Protein AF-A0A0C2JIX3-F1 (afdb_monomer)

Solvent-accessible surface area (backbone atoms only — not comparable to full-atom values): 7064 Å² total; per-residue (Å²): 132,85,84,69,83,83,76,70,80,93,69,85,85,52,69,30,58,63,73,51,59,74,77,40,91,42,86,65,44,80,33,69,37,79,50,76,87,45,88,91,40,59,75,38,78,45,74,37,34,30,42,56,49,47,54,52,18,54,56,48,32,60,60,45,76,79,52,87,78,79,46,75,51,62,96,46,63,66,44,54,37,50,46,38,15,34,34,61,72,73,45,78,74,59,77,46,59,69,85,65,71,80,86,76,79,79,78,73,80,76,128

pLDDT: mean 80.23, std 16.1, range [41.25, 95.94]

Radius of gyration: 18.58 Å; Cα contacts (8 Å, |Δi|>4): 119; chains: 1; bounding box: 34×58×48 Å

Mean predicted aligned error: 9.43 Å

Nearest PDB structures (foldseek):
  8pyy-assembly1_A  TM=6.764E-01  e=7.884E-01  Streptoalloteichus hindustanus
  4gs5-assembly1_A  TM=5.222E-01  e=8.751E+00  Dyadobacter fermentans DSM 18053
  9g8m-assembly1_SF  TM=2.792E-01  e=5.272E+00  Homo sapiens

Structure (mmCIF, N/CA/C/O backbone):
data_AF-A0A0C2JIX3-F1
#
_entry.id   AF-A0A0C2JIX3-F1
#
loop_
_atom_site.group_PDB
_atom_site.id
_atom_site.type_symbol
_atom_site.label_atom_id
_atom_site.label_alt_id
_atom_site.label_comp_id
_atom_site.label_asym_id
_atom_site.label_entity_id
_atom_site.label_seq_id
_atom_site.pdbx_PDB_ins_code
_atom_site.Cartn_x
_atom_site.Cartn_y
_atom_site.Cartn_z
_atom_site.occupancy
_atom_site.B_iso_or_equiv
_atom_site.auth_seq_id
_atom_site.auth_comp_id
_atom_site.auth_asym_id
_atom_site.auth_atom_id
_atom_site.pdbx_PDB_model_num
ATOM 1 N N . MET A 1 1 ? -5.847 -22.473 21.631 1.00 57.53 1 MET A N 1
ATOM 2 C CA . MET A 1 1 ? -5.565 -21.339 20.715 1.00 57.53 1 MET A CA 1
ATOM 3 C C . MET A 1 1 ? -5.427 -20.029 21.505 1.00 57.53 1 MET A C 1
ATOM 5 O O . MET A 1 1 ? -5.335 -18.969 20.904 1.00 57.53 1 MET A O 1
ATOM 9 N N . ASP A 1 2 ? -5.346 -20.117 22.841 1.00 63.00 2 ASP A N 1
ATOM 10 C CA . ASP A 1 2 ? -5.380 -19.006 23.804 1.00 63.00 2 ASP A CA 1
ATOM 11 C C . ASP A 1 2 ? -4.007 -18.384 24.111 1.00 63.00 2 ASP A C 1
ATOM 13 O O . ASP A 1 2 ? -3.900 -17.521 24.975 1.00 63.00 2 ASP A O 1
ATOM 17 N N . GLU A 1 3 ? -2.949 -18.803 23.409 1.00 83.44 3 GLU A N 1
ATOM 18 C CA . GLU A 1 3 ? -1.587 -18.282 23.610 1.00 83.44 3 GLU A CA 1
ATOM 19 C C . GLU A 1 3 ? -1.241 -17.081 22.715 1.00 83.44 3 GLU A C 1
ATOM 21 O O . GLU A 1 3 ? -0.166 -16.503 22.866 1.00 83.44 3 GLU A O 1
ATOM 26 N N . ILE A 1 4 ? -2.117 -16.678 21.785 1.00 85.69 4 ILE A N 1
ATOM 27 C CA . ILE A 1 4 ? -1.840 -15.531 20.909 1.00 85.69 4 ILE A CA 1
ATOM 28 C C . ILE A 1 4 ? -2.342 -14.249 21.590 1.00 85.69 4 ILE A C 1
ATOM 30 O O . ILE A 1 4 ? -3.557 -14.072 21.727 1.00 85.69 4 ILE A O 1
ATOM 34 N N . PRO A 1 5 ? -1.446 -13.332 22.002 1.00 91.44 5 PRO A N 1
ATOM 35 C CA . PRO A 1 5 ? -1.851 -12.081 22.625 1.00 91.44 5 PRO A CA 1
ATOM 36 C C . PRO A 1 5 ? -2.654 -11.210 21.653 1.00 91.44 5 PRO A C 1
ATOM 38 O O . PRO A 1 5 ? -2.276 -11.026 20.493 1.00 91.44 5 PRO A O 1
ATOM 41 N N . LYS A 1 6 ? -3.750 -10.631 22.152 1.00 91.56 6 LYS A N 1
ATOM 42 C CA . LYS A 1 6 ? -4.516 -9.604 21.443 1.00 91.56 6 LYS A CA 1
ATOM 43 C C . LYS A 1 6 ? -3.897 -8.238 21.702 1.00 91.56 6 LYS A C 1
ATOM 45 O O . LYS A 1 6 ? -3.894 -7.752 22.831 1.00 91.56 6 LYS A O 1
ATOM 50 N N . TRP A 1 7 ? -3.397 -7.612 20.649 1.00 93.38 7 TRP A N 1
ATOM 51 C CA . TRP A 1 7 ? -2.797 -6.286 20.727 1.00 93.38 7 TRP A CA 1
ATOM 52 C C . TRP A 1 7 ? -3.815 -5.210 20.352 1.00 93.38 7 TRP A C 1
ATOM 54 O O . TRP A 1 7 ? -4.542 -5.373 19.376 1.00 93.38 7 TRP A O 1
ATOM 64 N N . PHE A 1 8 ? -3.823 -4.103 21.104 1.00 93.81 8 PHE A N 1
ATOM 65 C CA . PHE A 1 8 ? -4.572 -2.881 20.773 1.00 93.81 8 PHE A CA 1
ATOM 66 C C . PHE A 1 8 ? -6.083 -3.102 20.554 1.00 93.81 8 PHE A C 1
ATOM 68 O O . PHE A 1 8 ? -6.680 -2.552 19.628 1.00 93.81 8 PHE A O 1
ATOM 75 N N . GLU A 1 9 ? -6.705 -3.921 21.410 1.00 94.56 9 GLU A N 1
ATOM 76 C CA . GLU A 1 9 ? -8.131 -4.255 21.315 1.00 94.56 9 GLU A CA 1
ATOM 77 C C . GLU A 1 9 ? -9.007 -2.989 21.383 1.00 94.56 9 GLU A C 1
ATOM 79 O O . GLU A 1 9 ? -8.821 -2.125 22.239 1.00 94.56 9 GLU A O 1
ATOM 84 N N . GLY A 1 10 ? -9.951 -2.864 20.444 1.00 93.94 10 GLY A N 1
ATOM 85 C CA . GLY A 1 10 ? -10.853 -1.712 20.329 1.00 93.94 10 GLY A CA 1
ATOM 86 C C . GLY A 1 10 ? -10.318 -0.528 19.513 1.00 93.94 10 GLY A C 1
ATOM 87 O O . GLY A 1 10 ? -11.073 0.411 19.264 1.00 93.94 10 GLY A O 1
ATOM 88 N N . ILE A 1 11 ? -9.061 -0.559 19.056 1.00 95.94 11 ILE A N 1
ATOM 89 C CA . ILE A 1 11 ? -8.491 0.502 18.213 1.00 95.94 11 ILE A CA 1
ATOM 90 C C . ILE A 1 11 ? -8.764 0.214 16.731 1.00 95.94 11 ILE A C 1
ATOM 92 O O . ILE A 1 11 ? -8.746 -0.933 16.286 1.00 95.94 11 ILE A O 1
ATOM 96 N N . THR A 1 12 ? -8.993 1.273 15.951 1.00 95.50 12 THR A N 1
ATOM 97 C CA . THR A 1 12 ? -9.084 1.210 14.486 1.00 95.50 12 THR A CA 1
ATOM 98 C C . THR A 1 12 ? -7.955 2.022 13.860 1.00 95.50 12 THR A C 1
ATOM 100 O O . THR A 1 12 ? -7.601 3.090 14.357 1.00 95.50 12 THR A O 1
ATOM 103 N N . LEU A 1 13 ? -7.353 1.495 12.793 1.00 95.75 13 LEU A N 1
ATOM 104 C CA . LEU A 1 13 ? -6.309 2.171 12.023 1.00 95.75 13 LEU A CA 1
ATOM 105 C C . LEU A 1 13 ? -6.339 1.703 10.568 1.00 95.75 13 LEU A C 1
ATOM 107 O O . LEU A 1 13 ? -6.787 0.591 10.282 1.00 95.75 13 LEU A O 1
ATOM 111 N N . ASN A 1 14 ? -5.799 2.516 9.659 1.00 95.56 14 ASN A N 1
ATOM 112 C CA . ASN A 1 14 ? -5.484 2.094 8.299 1.00 95.56 14 ASN A CA 1
ATOM 113 C C . ASN A 1 14 ? -3.966 2.149 8.063 1.00 95.56 14 ASN A C 1
ATOM 115 O O . ASN A 1 14 ? -3.314 3.165 8.305 1.00 95.56 14 ASN A O 1
ATOM 119 N N . TYR A 1 15 ? -3.388 1.041 7.599 1.00 95.19 15 TYR A N 1
ATOM 120 C CA . TYR A 1 15 ? -1.945 0.955 7.371 1.00 95.19 15 TYR A CA 1
ATOM 121 C C . TYR A 1 15 ? -1.474 1.923 6.273 1.00 95.19 15 TYR A C 1
ATOM 123 O O . TYR A 1 15 ? -0.488 2.633 6.465 1.00 95.19 15 TYR A O 1
ATOM 131 N N . ALA A 1 16 ? -2.200 2.010 5.153 1.00 95.44 16 ALA A N 1
ATOM 132 C CA . ALA A 1 16 ? -1.853 2.913 4.059 1.00 95.44 16 ALA A CA 1
ATOM 133 C C . ALA A 1 16 ? -2.002 4.386 4.454 1.00 95.44 16 ALA A C 1
ATOM 135 O O . ALA A 1 16 ? -1.172 5.199 4.066 1.00 95.44 16 ALA A O 1
ATOM 136 N N . GLU A 1 17 ? -3.011 4.731 5.256 1.00 94.06 17 GLU A N 1
ATOM 137 C CA . GLU A 1 17 ? -3.176 6.091 5.779 1.00 94.06 17 GLU A CA 1
ATOM 138 C C . GLU A 1 17 ? -1.951 6.535 6.584 1.00 94.06 17 GLU A C 1
ATOM 140 O O . GLU A 1 17 ? -1.398 7.601 6.318 1.00 94.06 17 GLU A O 1
ATOM 145 N N . ASN A 1 18 ? -1.471 5.684 7.494 1.00 93.75 18 ASN A N 1
ATOM 146 C CA . ASN A 1 18 ? -0.278 5.972 8.290 1.00 93.75 18 ASN A CA 1
ATOM 147 C C . ASN A 1 18 ? 0.990 6.080 7.428 1.00 93.75 18 ASN A C 1
ATOM 149 O O . ASN A 1 18 ? 1.836 6.928 7.687 1.00 93.75 18 ASN A O 1
ATOM 153 N N . MET A 1 19 ? 1.118 5.252 6.388 1.00 92.94 19 MET A N 1
ATOM 154 C CA . MET A 1 19 ? 2.289 5.260 5.498 1.00 92.94 19 MET A CA 1
ATOM 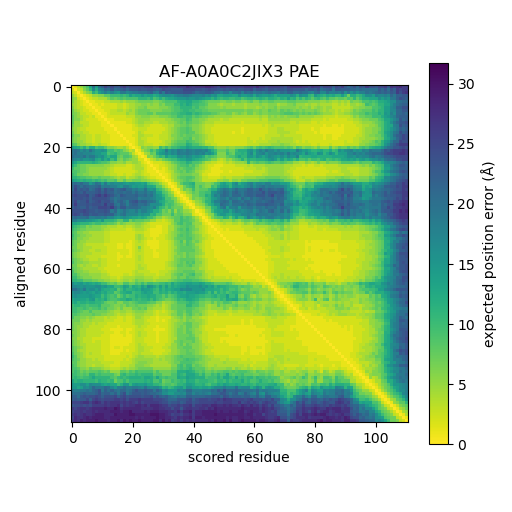155 C C . MET A 1 19 ? 2.310 6.439 4.518 1.00 92.94 19 MET A C 1
ATOM 157 O O . MET A 1 19 ? 3.372 6.824 4.032 1.00 92.94 19 MET A O 1
ATOM 161 N N . LEU A 1 20 ? 1.148 7.011 4.197 1.00 91.00 20 LEU A N 1
ATOM 162 C CA . LEU A 1 20 ? 1.017 8.078 3.202 1.00 91.00 20 LEU A CA 1
ATOM 163 C C . LEU A 1 20 ? 0.909 9.483 3.818 1.00 91.00 20 LEU A C 1
ATOM 165 O O . LEU A 1 20 ? 0.789 10.463 3.078 1.00 91.00 20 LEU A O 1
ATOM 169 N N . HIS A 1 21 ? 0.952 9.596 5.146 1.00 84.00 21 HIS A N 1
ATOM 170 C CA . HIS A 1 21 ? 0.849 10.859 5.873 1.00 84.00 21 HIS A CA 1
ATOM 171 C C . HIS A 1 21 ? 2.223 11.323 6.404 1.00 84.00 21 HIS A C 1
ATOM 173 O O . HIS A 1 21 ? 2.922 10.515 7.012 1.00 84.00 21 HIS A O 1
ATOM 179 N N . PRO A 1 22 ? 2.612 12.613 6.287 1.00 69.00 22 PRO A N 1
ATOM 180 C CA . PRO A 1 22 ? 1.960 13.714 5.571 1.00 69.00 22 PRO A CA 1
ATOM 181 C C . PRO A 1 22 ? 2.342 13.790 4.077 1.00 69.00 22 PRO A C 1
ATOM 183 O O . PRO A 1 22 ? 3.398 13.327 3.653 1.00 69.00 22 PRO A O 1
ATOM 186 N N . LYS A 1 23 ? 1.486 14.440 3.275 1.00 65.75 23 LYS A N 1
ATOM 187 C CA . LYS A 1 23 ? 1.672 14.673 1.828 1.00 65.75 23 LYS A CA 1
ATOM 188 C C . LYS A 1 23 ? 2.688 15.791 1.569 1.00 65.75 23 LYS A C 1
ATOM 190 O O . LYS A 1 23 ? 2.325 16.890 1.161 1.00 65.75 23 LYS A O 1
ATOM 195 N N . VAL A 1 24 ? 3.948 15.531 1.880 1.00 75.19 24 VAL A N 1
ATOM 196 C CA . VAL A 1 24 ? 5.073 16.419 1.570 1.00 75.19 24 VAL A CA 1
ATOM 197 C C . VAL A 1 24 ? 5.773 15.953 0.294 1.00 75.19 24 VAL A C 1
ATOM 199 O O . VAL A 1 24 ? 5.765 14.767 -0.033 1.00 75.19 24 VAL A O 1
ATOM 202 N N . GLU A 1 25 ? 6.407 16.877 -0.428 1.00 79.31 25 GLU A N 1
ATOM 203 C CA . GLU A 1 25 ? 7.282 16.565 -1.572 1.00 79.31 25 GLU A CA 1
ATOM 204 C C . GLU A 1 25 ? 8.645 16.036 -1.088 1.00 79.31 25 GLU A C 1
ATOM 206 O O . GLU A 1 25 ? 9.710 16.553 -1.420 1.00 79.31 25 GLU A O 1
ATOM 211 N N . THR A 1 26 ? 8.615 15.012 -0.233 1.00 89.19 26 THR A N 1
ATOM 212 C CA . THR A 1 26 ? 9.793 14.255 0.191 1.00 89.19 26 THR A CA 1
ATOM 213 C C . THR A 1 26 ? 9.892 12.967 -0.611 1.00 89.19 26 THR A C 1
ATOM 215 O O . THR A 1 26 ? 8.897 12.424 -1.095 1.00 89.19 26 THR A O 1
ATOM 218 N N . LEU A 1 27 ? 11.113 12.468 -0.765 1.00 91.69 27 LEU A N 1
ATOM 219 C CA . LEU A 1 27 ? 11.378 11.193 -1.416 1.00 91.69 27 LEU A CA 1
ATOM 220 C C . LEU A 1 27 ? 10.746 10.044 -0.611 1.00 91.69 27 LEU A C 1
ATOM 222 O O . LEU A 1 27 ? 11.041 9.903 0.572 1.00 91.69 27 LEU A O 1
ATOM 226 N N . ALA A 1 28 ? 9.904 9.232 -1.254 1.00 91.56 28 ALA A N 1
ATOM 227 C CA . ALA A 1 28 ? 9.228 8.086 -0.639 1.00 91.56 28 ALA A CA 1
ATOM 228 C C . ALA A 1 28 ? 9.821 6.750 -1.089 1.00 91.56 28 ALA A C 1
ATOM 230 O O . ALA A 1 28 ? 10.043 5.855 -0.278 1.00 91.56 28 ALA A O 1
ATOM 231 N N . ILE A 1 29 ? 10.069 6.603 -2.393 1.00 91.38 29 ILE A N 1
ATOM 232 C CA . ILE A 1 29 ? 10.591 5.366 -2.974 1.00 91.38 29 ILE A CA 1
ATOM 233 C C . ILE A 1 29 ? 11.780 5.701 -3.863 1.00 91.38 29 ILE A C 1
ATOM 235 O O . ILE A 1 29 ? 11.709 6.597 -4.703 1.00 91.38 29 ILE A O 1
ATOM 239 N N . VAL A 1 30 ? 12.849 4.930 -3.695 1.00 90.56 30 VAL A N 1
ATOM 240 C CA . VAL A 1 30 ? 13.896 4.753 -4.698 1.00 90.56 30 VAL A CA 1
ATOM 241 C C . VAL A 1 30 ? 13.794 3.312 -5.156 1.00 90.56 30 VAL A C 1
ATOM 243 O O . VAL A 1 30 ? 13.889 2.398 -4.340 1.00 90.56 30 VAL A O 1
ATOM 246 N N . SER A 1 31 ? 13.555 3.113 -6.442 1.00 85.12 31 SER A N 1
ATOM 247 C CA . SER A 1 31 ? 13.458 1.796 -7.044 1.00 85.12 31 SER A CA 1
ATOM 248 C C . SER A 1 31 ? 14.467 1.682 -8.170 1.00 85.12 31 SER A C 1
ATOM 250 O O . SER A 1 31 ? 14.696 2.629 -8.920 1.00 85.12 31 SER A O 1
ATOM 252 N N . GLU A 1 32 ? 15.103 0.526 -8.256 1.00 80.25 32 GLU A N 1
ATOM 253 C CA . GLU A 1 32 ? 16.013 0.192 -9.335 1.00 80.25 32 GLU A CA 1
ATOM 254 C C . GLU A 1 32 ? 15.350 -0.908 -10.148 1.00 80.25 32 GLU A C 1
ATOM 256 O O . GLU A 1 32 ? 15.164 -2.030 -9.674 1.00 80.25 32 GLU A O 1
ATOM 261 N N . SER A 1 33 ? 14.921 -0.552 -11.355 1.00 65.12 33 SER A N 1
ATOM 262 C CA . SER A 1 33 ? 14.263 -1.496 -12.244 1.00 65.12 33 SER A CA 1
ATOM 263 C C . SER A 1 33 ? 15.316 -2.249 -13.050 1.00 65.12 33 SER A C 1
ATOM 265 O O . SER A 1 33 ? 16.063 -1.669 -13.839 1.00 65.12 33 SER A O 1
ATOM 267 N N . SER A 1 34 ? 15.341 -3.570 -12.894 1.00 59.34 34 SER A N 1
ATOM 268 C CA . SER A 1 34 ? 16.019 -4.478 -13.825 1.00 59.34 34 SER A CA 1
ATOM 269 C C . SER A 1 34 ? 15.084 -4.967 -14.939 1.00 59.34 34 SER A C 1
ATOM 271 O O . SER A 1 34 ? 15.413 -5.904 -15.666 1.00 59.34 34 SER A O 1
ATOM 273 N N . ILE A 1 35 ? 13.899 -4.359 -15.090 1.00 57.88 35 ILE A N 1
ATOM 274 C CA . ILE A 1 35 ? 12.888 -4.811 -16.047 1.00 57.88 35 ILE A CA 1
ATOM 275 C C . ILE A 1 35 ? 13.318 -4.408 -17.459 1.00 57.88 35 ILE A C 1
ATOM 277 O O . ILE A 1 35 ? 13.161 -3.270 -17.884 1.00 57.88 35 ILE A O 1
ATOM 281 N N . PHE A 1 36 ? 13.808 -5.391 -18.211 1.00 53.75 36 PHE A N 1
ATOM 282 C CA . PHE A 1 36 ? 14.180 -5.269 -19.625 1.00 53.75 36 PHE A CA 1
ATOM 283 C C . PHE A 1 36 ? 12.986 -5.075 -20.581 1.00 53.75 36 PHE A C 1
ATOM 285 O O . PHE A 1 36 ? 13.183 -4.832 -21.768 1.00 53.75 36 PHE A O 1
ATOM 292 N N . MET A 1 37 ? 11.747 -5.239 -20.102 1.00 54.34 37 MET A N 1
ATOM 293 C CA . MET A 1 37 ? 10.542 -5.280 -20.948 1.00 54.34 37 MET A CA 1
ATOM 294 C C . MET A 1 37 ? 9.950 -3.899 -21.269 1.00 54.34 37 MET A C 1
ATOM 296 O O . MET A 1 37 ? 9.036 -3.819 -22.087 1.00 54.34 37 MET A O 1
ATOM 300 N N . ILE A 1 38 ? 10.448 -2.824 -20.648 1.00 56.50 38 ILE A N 1
ATOM 301 C CA . ILE A 1 38 ? 10.069 -1.443 -20.968 1.00 56.50 38 ILE A CA 1
ATOM 302 C C . ILE A 1 38 ? 11.314 -0.760 -21.550 1.00 56.50 38 ILE A C 1
ATOM 304 O O . ILE A 1 38 ? 12.297 -0.594 -20.821 1.00 56.50 38 ILE A O 1
ATOM 308 N N . PRO A 1 39 ? 11.315 -0.402 -22.850 1.00 47.75 39 PRO A N 1
ATOM 309 C CA . PRO A 1 39 ? 12.392 0.391 -23.432 1.00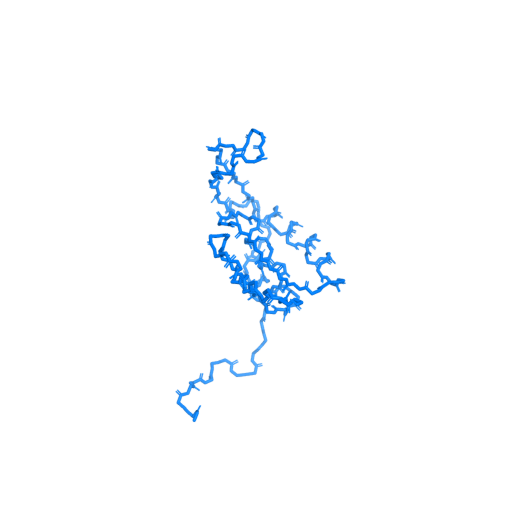 47.75 39 PRO A CA 1
ATOM 310 C C . PRO A 1 39 ? 12.605 1.661 -22.595 1.00 47.75 39 PRO A C 1
ATOM 312 O O . PRO A 1 39 ? 11.633 2.284 -22.182 1.00 47.75 39 PRO A O 1
ATOM 315 N N . ASP A 1 40 ? 13.866 2.008 -22.332 1.00 56.97 40 ASP A N 1
ATOM 316 C CA . ASP A 1 40 ? 14.326 3.177 -21.555 1.00 56.97 40 ASP A CA 1
ATOM 317 C C . ASP A 1 40 ? 14.300 3.086 -20.014 1.00 56.97 40 ASP A C 1
ATOM 319 O O . ASP A 1 40 ? 14.818 3.994 -19.366 1.00 56.97 40 ASP A 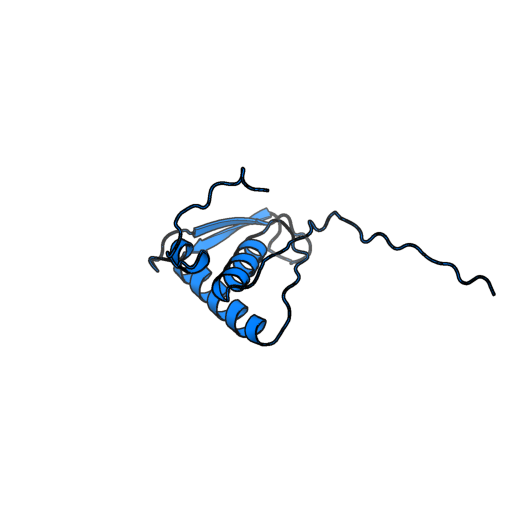O 1
ATOM 323 N N . GLU A 1 41 ? 13.810 1.999 -19.400 1.00 58.56 41 GLU A N 1
ATOM 324 C CA . GLU A 1 41 ? 13.805 1.836 -17.925 1.00 58.56 41 GLU A CA 1
ATOM 325 C C . GLU A 1 41 ? 14.883 0.878 -17.383 1.00 58.56 41 GLU A C 1
ATOM 327 O O . GLU A 1 41 ? 15.007 0.695 -16.169 1.00 58.56 41 GLU A O 1
ATOM 332 N N . TYR A 1 42 ? 15.694 0.276 -18.257 1.00 56.09 42 TYR A N 1
ATOM 333 C CA . TYR A 1 42 ? 16.713 -0.692 -17.852 1.00 56.09 42 TYR A CA 1
ATOM 334 C C . TYR A 1 42 ? 17.867 -0.032 -17.081 1.00 56.09 42 TYR A C 1
ATOM 336 O O . TYR A 1 42 ? 18.601 0.790 -17.630 1.00 56.09 42 TYR A O 1
ATOM 344 N N . GLY A 1 43 ? 18.043 -0.406 -15.808 1.00 59.41 43 GLY A N 1
ATOM 345 C CA . GLY A 1 43 ? 19.120 0.112 -14.955 1.00 59.41 43 GLY A CA 1
ATOM 346 C C . GLY A 1 43 ? 18.934 1.574 -14.530 1.00 59.41 43 GLY A C 1
ATOM 347 O O . GLY A 1 43 ? 19.860 2.185 -13.995 1.00 59.41 43 GLY A O 1
ATOM 348 N N . GLN A 1 44 ? 17.752 2.152 -14.765 1.00 66.06 44 GLN A N 1
ATOM 349 C CA . GLN A 1 44 ? 17.426 3.504 -14.324 1.00 66.06 44 GLN A CA 1
ATOM 350 C C . GLN A 1 44 ? 16.986 3.486 -12.859 1.00 66.06 44 GLN A C 1
ATOM 352 O O . GLN A 1 44 ? 16.159 2.672 -12.437 1.00 66.06 44 GLN A O 1
ATOM 357 N N . LYS A 1 45 ? 17.508 4.440 -12.084 1.00 74.44 45 LYS A N 1
ATOM 358 C CA . LYS A 1 45 ? 16.982 4.738 -10.751 1.00 74.44 45 LYS A CA 1
ATOM 359 C C . LYS A 1 45 ? 15.693 5.529 -10.904 1.00 74.44 45 LYS A C 1
ATOM 361 O O . LYS A 1 45 ? 15.713 6.683 -11.324 1.00 74.44 45 LYS A O 1
ATOM 366 N N . PHE A 1 46 ? 14.587 4.915 -10.520 1.00 82.44 46 PHE A N 1
ATOM 367 C CA . PHE A 1 46 ? 13.295 5.565 -10.441 1.00 82.44 46 PHE A CA 1
ATOM 368 C C . PHE A 1 46 ? 13.082 6.117 -9.033 1.00 82.44 46 PHE A C 1
ATOM 370 O O . PHE A 1 46 ? 13.256 5.410 -8.038 1.00 82.44 46 PHE A O 1
ATOM 377 N N . THR A 1 47 ? 12.698 7.385 -8.933 1.00 88.19 47 THR A N 1
ATOM 378 C CA . THR A 1 47 ? 12.371 8.023 -7.658 1.00 88.19 47 THR A CA 1
ATOM 379 C C . THR A 1 47 ? 10.924 8.486 -7.655 1.00 88.19 47 THR A C 1
ATOM 381 O O . THR A 1 47 ? 10.407 8.994 -8.649 1.00 88.19 47 THR A O 1
ATOM 384 N N . LEU A 1 48 ? 10.252 8.298 -6.522 1.00 90.12 48 LEU A N 1
ATOM 385 C CA . LEU A 1 48 ? 8.862 8.694 -6.333 1.00 90.12 48 LEU A CA 1
ATOM 386 C C . LEU A 1 48 ? 8.744 9.529 -5.061 1.00 90.12 48 LEU A C 1
ATOM 388 O O . LEU A 1 48 ? 9.188 9.091 -3.996 1.00 90.12 48 LEU A O 1
ATOM 392 N N . SER A 1 49 ? 8.144 10.718 -5.157 1.00 92.44 49 SER A N 1
ATOM 393 C CA . SER A 1 49 ? 7.821 11.519 -3.973 1.00 92.44 49 SER A CA 1
ATOM 394 C C . SER A 1 49 ? 6.614 10.948 -3.225 1.00 92.44 49 SER A C 1
ATOM 396 O O . SER A 1 49 ? 5.812 10.203 -3.796 1.00 92.44 49 SER A O 1
ATOM 398 N N . HIS A 1 50 ? 6.453 11.307 -1.951 1.00 92.56 50 HIS A N 1
ATOM 399 C CA . HIS A 1 50 ? 5.293 10.927 -1.138 1.00 92.56 50 HIS A CA 1
ATOM 400 C C . HIS A 1 50 ? 3.982 11.401 -1.767 1.00 92.56 50 HIS A C 1
ATOM 402 O O . HIS A 1 50 ? 3.014 10.639 -1.825 1.00 92.56 50 HIS A O 1
ATOM 408 N N . GLN A 1 51 ? 3.960 12.625 -2.306 1.00 92.44 51 GLN A N 1
ATOM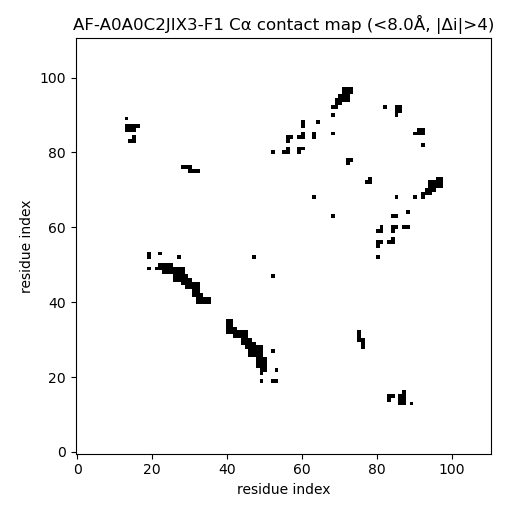 409 C CA . GLN A 1 51 ? 2.809 13.137 -3.043 1.00 92.44 51 GLN A CA 1
ATOM 410 C C . GLN A 1 51 ? 2.489 12.253 -4.254 1.00 92.44 51 GLN A C 1
ATOM 412 O O . GLN A 1 51 ? 1.338 11.847 -4.436 1.00 92.44 51 GLN A O 1
ATOM 417 N N . LYS A 1 52 ? 3.499 11.881 -5.050 1.00 92.69 52 LYS A N 1
ATOM 418 C CA . LYS A 1 52 ? 3.264 11.050 -6.232 1.00 92.69 52 LYS A CA 1
ATOM 419 C C . LYS A 1 52 ? 2.858 9.621 -5.887 1.00 92.69 52 LYS A C 1
ATOM 421 O O . LYS A 1 52 ? 1.998 9.045 -6.556 1.00 92.69 52 LYS A O 1
ATOM 426 N N . LEU A 1 53 ? 3.424 9.067 -4.819 1.00 94.38 53 LEU A N 1
ATOM 427 C CA . LEU A 1 53 ? 3.012 7.784 -4.265 1.00 94.38 53 LEU A CA 1
ATOM 428 C C . LEU A 1 53 ? 1.536 7.822 -3.855 1.00 94.38 53 LEU A C 1
ATOM 430 O O . LEU A 1 53 ? 0.770 6.958 -4.276 1.00 94.38 53 LEU A O 1
ATOM 434 N N . TYR A 1 54 ? 1.117 8.854 -3.120 1.00 94.69 54 TYR A N 1
ATOM 435 C CA . TYR A 1 54 ? -0.278 9.043 -2.725 1.00 94.69 54 TYR A CA 1
ATOM 436 C C . TYR A 1 54 ? -1.222 9.137 -3.933 1.00 94.69 54 TYR A C 1
ATOM 438 O O . TYR A 1 54 ? -2.273 8.491 -3.948 1.00 94.69 54 TYR A O 1
ATOM 446 N N . GLU A 1 55 ? -0.856 9.903 -4.966 1.00 94.38 55 GLU A N 1
ATOM 447 C CA . GLU A 1 55 ? -1.639 10.003 -6.206 1.00 94.38 55 GLU A CA 1
ATOM 448 C C . GLU A 1 55 ? -1.797 8.643 -6.896 1.00 94.38 55 GLU 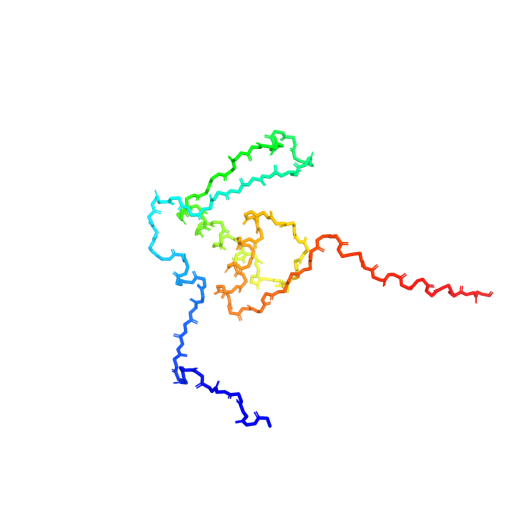A C 1
ATOM 450 O O . GLU A 1 55 ? -2.902 8.275 -7.301 1.00 94.38 55 GLU A O 1
ATOM 455 N N . ASN A 1 56 ? -0.702 7.890 -7.029 1.00 94.88 56 ASN A N 1
ATOM 456 C CA . ASN A 1 56 ? -0.704 6.583 -7.682 1.00 94.88 56 ASN A CA 1
ATOM 457 C C . ASN A 1 56 ? -1.547 5.568 -6.899 1.00 94.88 56 ASN A C 1
ATOM 459 O O . ASN A 1 56 ? -2.368 4.867 -7.493 1.00 94.88 56 ASN A O 1
ATOM 463 N N . VAL A 1 57 ? -1.403 5.539 -5.569 1.00 95.69 57 VAL A N 1
ATOM 464 C CA . VAL A 1 57 ? -2.214 4.694 -4.682 1.00 95.69 57 VAL A CA 1
ATOM 465 C C . VAL A 1 57 ? -3.692 5.049 -4.803 1.00 95.69 57 VAL A C 1
ATOM 467 O O . VAL A 1 57 ? -4.514 4.156 -4.979 1.00 95.69 57 VAL A O 1
ATOM 470 N N . SER A 1 58 ? -4.038 6.337 -4.785 1.00 94.88 58 SER A N 1
ATOM 471 C CA . SER A 1 58 ? -5.431 6.793 -4.877 1.00 94.88 58 SER A CA 1
ATOM 472 C C . SER A 1 58 ? -6.092 6.369 -6.194 1.00 94.88 58 SER A C 1
ATOM 474 O O . SER A 1 58 ? -7.232 5.902 -6.197 1.00 94.88 58 SER A O 1
ATOM 476 N N . LYS A 1 59 ? -5.369 6.485 -7.317 1.00 94.50 59 LYS A N 1
ATOM 477 C CA . LYS A 1 59 ? -5.847 6.049 -8.639 1.00 94.50 59 LYS A CA 1
ATOM 478 C C . LYS A 1 59 ? -6.079 4.542 -8.693 1.00 94.50 59 LYS A C 1
ATOM 480 O O . LYS A 1 59 ? -7.112 4.099 -9.190 1.00 94.50 59 LYS A O 1
ATOM 485 N N . LEU A 1 60 ? -5.138 3.757 -8.173 1.00 94.44 60 LEU A N 1
ATOM 486 C CA . LEU A 1 60 ? -5.250 2.303 -8.203 1.00 94.44 60 LEU A CA 1
ATOM 487 C C . LEU A 1 60 ? -6.316 1.789 -7.229 1.00 94.44 60 LEU A C 1
ATOM 489 O O . LEU A 1 60 ? -7.094 0.912 -7.589 1.00 94.44 60 LEU A O 1
ATOM 493 N N . ALA A 1 61 ? -6.423 2.386 -6.041 1.00 94.25 61 ALA A N 1
ATOM 494 C CA . ALA A 1 61 ? -7.480 2.077 -5.084 1.00 94.25 61 ALA A CA 1
ATOM 495 C C . ALA A 1 61 ? -8.868 2.347 -5.683 1.00 94.25 61 ALA A C 1
ATOM 497 O O . ALA A 1 61 ? -9.788 1.558 -5.487 1.00 94.25 61 ALA A O 1
ATOM 498 N N . PHE A 1 62 ? -9.025 3.422 -6.465 1.00 93.81 62 PHE A N 1
ATOM 499 C CA . PHE A 1 62 ? -10.265 3.670 -7.198 1.00 93.81 62 PHE A CA 1
ATOM 500 C C . PHE A 1 62 ? -10.589 2.538 -8.183 1.00 93.81 62 PHE A C 1
ATOM 502 O O . PHE A 1 62 ? -11.721 2.062 -8.197 1.00 93.81 62 PHE A O 1
ATOM 509 N N . ALA A 1 63 ? -9.605 2.063 -8.953 1.00 91.38 63 ALA A N 1
ATOM 510 C CA . ALA A 1 63 ? -9.80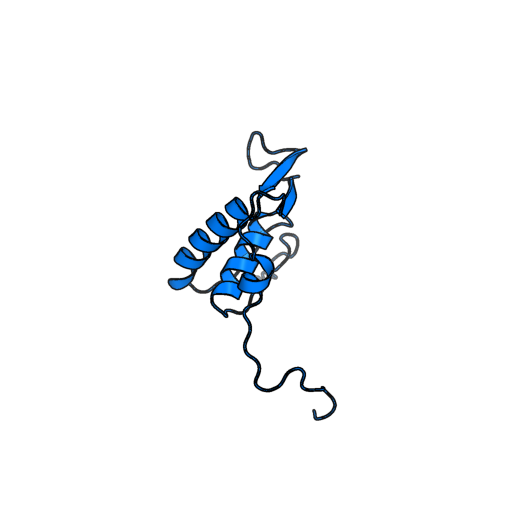0 0.947 -9.878 1.00 91.38 63 ALA A CA 1
ATOM 511 C C . ALA A 1 63 ? -10.133 -0.372 -9.153 1.00 91.38 63 ALA A C 1
ATOM 513 O O . ALA A 1 63 ? -11.002 -1.121 -9.597 1.00 91.38 63 ALA A O 1
ATOM 514 N N . PHE A 1 64 ? -9.493 -0.639 -8.013 1.00 91.88 64 PHE A N 1
ATOM 515 C CA . PHE A 1 64 ? -9.710 -1.851 -7.219 1.00 91.88 64 PHE A CA 1
ATOM 516 C C . PHE A 1 64 ? -11.102 -1.952 -6.597 1.00 91.88 64 PHE A C 1
ATOM 518 O O . PHE A 1 64 ? -11.561 -3.061 -6.356 1.00 91.88 64 PHE A O 1
ATOM 525 N N . LYS A 1 65 ? -11.829 -0.844 -6.397 1.00 88.31 65 LYS A N 1
ATOM 526 C CA . LYS A 1 65 ? -13.210 -0.900 -5.878 1.00 88.31 65 LYS A CA 1
ATOM 527 C C . LYS A 1 65 ? -14.151 -1.763 -6.728 1.00 88.31 65 LYS A C 1
ATOM 529 O O . LYS A 1 65 ? -15.164 -2.225 -6.212 1.00 88.31 65 LYS A O 1
ATOM 534 N N . SER A 1 66 ? -13.822 -1.977 -8.000 1.00 82.31 66 SER A N 1
ATOM 535 C CA . SER A 1 66 ? -14.654 -2.725 -8.945 1.00 82.31 66 SER A CA 1
ATOM 536 C C . SER A 1 66 ? -14.230 -4.186 -9.145 1.00 82.31 66 SER A C 1
ATOM 538 O O . SER A 1 66 ? -14.926 -4.906 -9.856 1.00 82.31 66 SER A O 1
ATOM 540 N N . TYR A 1 67 ? -13.113 -4.642 -8.560 1.00 75.81 67 TYR A N 1
ATOM 541 C CA . TYR A 1 67 ? -12.522 -5.957 -8.854 1.00 75.81 67 TYR A CA 1
ATOM 542 C C . TYR A 1 67 ? -11.927 -6.635 -7.606 1.00 75.81 67 TYR A C 1
ATOM 544 O O . TYR A 1 67 ? -11.499 -5.974 -6.666 1.0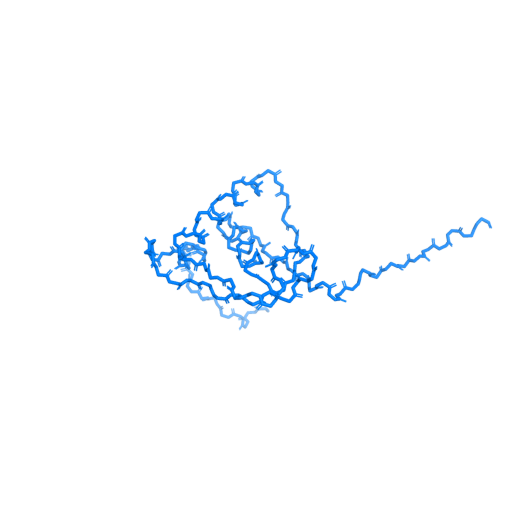0 75.81 67 TYR A O 1
ATOM 552 N N . GLY A 1 68 ? -11.851 -7.972 -7.605 1.00 69.62 68 GLY A N 1
ATOM 553 C CA . GLY A 1 68 ? -11.045 -8.714 -6.624 1.00 69.62 68 GLY A CA 1
ATOM 554 C C . GLY A 1 68 ? -9.542 -8.496 -6.856 1.00 69.62 68 GLY A C 1
ATOM 555 O O . GLY A 1 68 ? -9.110 -8.370 -8.001 1.00 69.62 68 GLY A O 1
ATOM 556 N N . ILE A 1 69 ? -8.742 -8.444 -5.784 1.00 77.38 69 ILE A N 1
ATOM 557 C CA . ILE A 1 69 ? -7.315 -8.083 -5.847 1.00 77.38 69 ILE A CA 1
ATOM 558 C C . ILE A 1 69 ? -6.451 -9.344 -5.713 1.00 77.38 69 ILE A C 1
ATOM 560 O O . ILE A 1 69 ? -6.377 -9.939 -4.642 1.00 77.38 69 ILE A O 1
ATOM 564 N N . ALA A 1 70 ? -5.765 -9.728 -6.789 1.00 72.50 70 ALA A N 1
ATOM 565 C CA . ALA A 1 70 ? -4.695 -10.725 -6.779 1.00 72.50 70 ALA A CA 1
ATOM 566 C C . ALA A 1 70 ? -3.538 -10.208 -7.639 1.00 72.50 70 ALA A C 1
ATOM 568 O O . ALA A 1 70 ? -3.769 -9.715 -8.744 1.00 72.50 70 ALA A O 1
ATOM 569 N N . ALA A 1 71 ? -2.306 -10.290 -7.136 1.00 76.06 71 ALA A N 1
ATOM 570 C CA . ALA A 1 71 ? -1.152 -9.705 -7.805 1.00 76.06 71 ALA A CA 1
ATOM 571 C C . ALA A 1 71 ? 0.002 -10.697 -7.960 1.00 76.06 71 ALA A C 1
ATOM 573 O O . ALA A 1 71 ? 0.449 -11.327 -7.001 1.00 76.06 71 ALA A O 1
ATOM 574 N N . ASN A 1 72 ? 0.517 -10.765 -9.186 1.00 79.00 72 ASN A N 1
ATOM 575 C CA . ASN A 1 72 ? 1.800 -11.365 -9.521 1.00 79.00 72 ASN A CA 1
ATOM 576 C C . ASN A 1 72 ? 2.680 -10.251 -10.097 1.00 79.00 72 ASN A C 1
ATOM 578 O O . ASN A 1 72 ? 2.525 -9.873 -11.259 1.00 79.00 72 ASN A O 1
ATOM 582 N N . LEU A 1 73 ? 3.508 -9.645 -9.248 1.00 80.19 73 LEU A N 1
ATOM 583 C CA . LEU A 1 73 ? 4.298 -8.464 -9.586 1.00 80.19 73 LEU A CA 1
ATOM 584 C C . LEU A 1 73 ? 5.753 -8.646 -9.124 1.00 80.19 73 LEU A C 1
ATOM 586 O O . LEU A 1 73 ? 5.981 -9.240 -8.068 1.00 80.19 73 LEU A O 1
ATOM 590 N N . PRO A 1 74 ? 6.740 -8.124 -9.877 1.00 77.44 74 PRO A N 1
ATOM 591 C CA . PRO A 1 74 ? 8.141 -8.130 -9.462 1.00 77.44 74 PRO A CA 1
ATOM 592 C C . PRO A 1 74 ? 8.391 -7.199 -8.268 1.00 77.44 74 PRO A C 1
ATOM 594 O O . PRO A 1 74 ? 7.532 -6.406 -7.878 1.00 77.44 74 PRO A O 1
ATOM 597 N N . ASN A 1 75 ? 9.587 -7.272 -7.683 1.00 84.12 75 ASN A N 1
ATOM 598 C CA . ASN A 1 75 ? 10.001 -6.342 -6.633 1.00 84.12 75 ASN A CA 1
ATOM 599 C C . ASN A 1 75 ? 10.322 -4.957 -7.225 1.00 84.12 75 ASN A C 1
ATOM 601 O O . ASN A 1 75 ? 11.467 -4.659 -7.548 1.00 84.12 75 ASN A O 1
ATOM 605 N N . ASP A 1 76 ? 9.289 -4.138 -7.394 1.00 84.50 76 ASP A N 1
ATOM 606 C CA . ASP A 1 76 ? 9.365 -2.790 -7.953 1.00 84.50 76 ASP A CA 1
ATOM 607 C C . ASP A 1 76 ? 8.353 -1.858 -7.253 1.00 84.50 76 ASP A C 1
ATOM 609 O O . ASP A 1 76 ? 7.432 -2.319 -6.570 1.00 84.50 76 ASP A O 1
ATOM 613 N N . TYR A 1 77 ? 8.482 -0.537 -7.427 1.00 89.19 77 TYR A N 1
ATOM 614 C CA . TYR A 1 77 ? 7.621 0.472 -6.798 1.00 89.19 77 TYR A CA 1
ATOM 615 C C . TYR A 1 77 ? 6.127 0.228 -7.059 1.00 89.19 77 TYR A C 1
ATOM 617 O O . TYR A 1 77 ? 5.289 0.516 -6.204 1.00 89.19 77 TYR A O 1
ATOM 625 N N . ARG A 1 78 ? 5.778 -0.344 -8.219 1.00 89.44 78 ARG A N 1
ATOM 626 C CA . ARG A 1 78 ? 4.398 -0.705 -8.583 1.00 89.44 78 ARG A CA 1
ATOM 627 C C . ARG A 1 78 ? 3.774 -1.703 -7.605 1.00 89.44 78 ARG A C 1
ATOM 629 O O . ARG A 1 78 ? 2.588 -1.584 -7.304 1.00 89.44 78 ARG A O 1
ATOM 636 N N . SER A 1 79 ? 4.563 -2.628 -7.061 1.00 91.19 79 SER A N 1
ATOM 637 C CA . SER A 1 79 ? 4.109 -3.592 -6.049 1.00 91.19 79 SER A CA 1
ATOM 638 C C . SER A 1 79 ? 3.766 -2.903 -4.735 1.00 91.19 79 SER A C 1
ATOM 640 O O . SER A 1 79 ? 2.740 -3.207 -4.130 1.00 91.19 79 SER A O 1
ATOM 642 N N . VAL A 1 80 ? 4.562 -1.904 -4.338 1.00 93.50 80 VAL A N 1
ATOM 643 C CA . VAL A 1 80 ? 4.273 -1.067 -3.164 1.00 93.50 80 VAL A CA 1
ATOM 644 C C . VAL A 1 80 ? 2.986 -0.268 -3.380 1.00 93.50 80 VAL A C 1
ATOM 646 O O . VAL A 1 80 ? 2.119 -0.256 -2.508 1.00 93.50 80 VAL A O 1
ATOM 649 N N . VAL A 1 81 ? 2.812 0.340 -4.560 1.00 94.50 81 VAL A N 1
ATOM 650 C CA . VAL A 1 81 ? 1.581 1.066 -4.922 1.00 94.50 81 VAL A CA 1
ATOM 651 C C . VAL A 1 81 ? 0.357 0.146 -4.848 1.00 94.50 81 VAL A C 1
ATOM 653 O O . VAL A 1 81 ? -0.655 0.525 -4.259 1.00 94.50 81 VAL A O 1
ATOM 656 N N . ALA A 1 82 ? 0.443 -1.066 -5.401 1.00 93.81 82 ALA A N 1
ATOM 657 C CA . ALA A 1 82 ? -0.648 -2.039 -5.393 1.00 93.81 82 ALA A CA 1
ATOM 658 C C . ALA A 1 82 ? -1.002 -2.532 -3.983 1.00 93.81 82 ALA A C 1
ATOM 660 O O . ALA A 1 82 ? -2.179 -2.554 -3.616 1.00 93.81 82 ALA A O 1
ATOM 661 N N . MET A 1 83 ? -0.001 -2.842 -3.161 1.00 95.00 83 MET A N 1
ATOM 662 C CA . MET A 1 83 ? -0.201 -3.245 -1.769 1.00 95.00 83 MET A CA 1
ATOM 663 C C . MET A 1 83 ? -0.827 -2.117 -0.928 1.00 95.00 83 MET A C 1
ATOM 665 O O . MET A 1 83 ? -1.768 -2.354 -0.164 1.00 95.00 83 MET A O 1
ATOM 669 N N . LEU A 1 84 ? -0.358 -0.873 -1.083 1.00 95.75 84 LEU A N 1
ATOM 670 C CA . LEU A 1 84 ? -0.930 0.282 -0.380 1.00 95.75 84 LEU A CA 1
ATOM 671 C C . LEU A 1 84 ? -2.359 0.584 -0.850 1.00 95.75 84 LEU A C 1
ATOM 673 O O . LEU A 1 84 ? -3.224 0.862 -0.026 1.00 95.75 84 LEU A O 1
ATOM 677 N N . ALA A 1 85 ? -2.648 0.455 -2.147 1.00 95.25 85 ALA A N 1
ATOM 678 C CA . ALA A 1 85 ? -4.007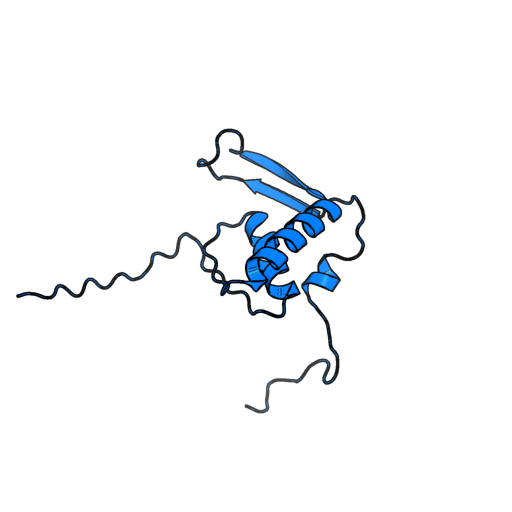 0.585 -2.668 1.00 95.25 85 ALA A CA 1
ATOM 679 C C . ALA A 1 85 ? -4.949 -0.470 -2.069 1.00 95.25 85 ALA A C 1
ATOM 681 O O . ALA A 1 85 ? -6.030 -0.123 -1.596 1.00 95.25 85 ALA A O 1
ATOM 682 N N . CYS A 1 86 ? -4.514 -1.730 -2.009 1.00 94.88 86 CYS A N 1
ATOM 683 C CA . CYS A 1 86 ? -5.268 -2.821 -1.393 1.00 94.88 86 CYS A CA 1
ATOM 684 C C . CYS A 1 86 ? -5.559 -2.551 0.095 1.00 94.88 86 CYS A C 1
ATOM 686 O O . CYS A 1 86 ? -6.716 -2.541 0.519 1.00 94.88 86 CYS A O 1
ATOM 688 N N . SER A 1 87 ? -4.523 -2.228 0.874 1.00 95.06 87 SER A N 1
ATOM 689 C CA . SER A 1 87 ? -4.671 -1.950 2.310 1.00 95.06 87 SER A CA 1
ATOM 690 C C . SER A 1 87 ? -5.462 -0.670 2.612 1.00 95.06 87 SER A C 1
ATOM 692 O O . SER A 1 87 ? -6.164 -0.616 3.622 1.00 95.06 87 SER A O 1
ATOM 694 N N . SER A 1 88 ? -5.451 0.335 1.726 1.00 95.19 88 SER A N 1
ATOM 695 C CA . SER A 1 88 ? -6.293 1.538 1.860 1.00 95.19 88 SER A CA 1
ATOM 696 C C . SER A 1 88 ? -7.795 1.231 1.804 1.00 95.19 88 SER A C 1
ATOM 698 O O . SER A 1 88 ? -8.591 1.932 2.422 1.00 95.19 88 SER A O 1
ATOM 700 N N . LEU A 1 89 ? -8.182 0.154 1.113 1.00 94.06 89 LEU A N 1
ATOM 701 C CA . LEU A 1 89 ? -9.568 -0.308 1.015 1.00 94.06 89 LEU A CA 1
ATOM 702 C C . LEU A 1 89 ? -9.959 -1.275 2.143 1.00 94.06 89 LEU A C 1
ATOM 704 O O . LEU A 1 89 ? -11.100 -1.727 2.180 1.00 94.06 89 LEU A O 1
ATOM 708 N N . GLY A 1 90 ? -9.029 -1.623 3.039 1.00 92.38 90 GLY A N 1
ATOM 709 C CA . GLY A 1 90 ? -9.241 -2.664 4.049 1.00 92.38 90 GLY A CA 1
ATOM 710 C C . GLY A 1 90 ? -9.237 -4.087 3.478 1.00 92.38 90 GLY A C 1
ATOM 711 O O . GLY A 1 90 ? -9.655 -5.018 4.162 1.00 92.38 90 GLY A O 1
ATOM 712 N N . ALA A 1 91 ? -8.777 -4.270 2.236 1.00 91.44 91 ALA A N 1
ATOM 713 C CA . ALA A 1 91 ? -8.647 -5.582 1.618 1.00 91.44 91 ALA A CA 1
ATOM 714 C C . ALA A 1 91 ? -7.336 -6.271 2.038 1.00 91.44 91 ALA A C 1
ATOM 716 O O . ALA A 1 91 ? -6.336 -5.623 2.362 1.00 91.44 91 ALA A O 1
ATOM 717 N N . THR A 1 92 ? -7.333 -7.606 2.026 1.00 89.06 92 THR A N 1
ATOM 718 C CA . THR A 1 92 ? -6.136 -8.406 2.311 1.00 89.06 92 THR A CA 1
ATOM 719 C C . THR A 1 92 ? -5.273 -8.521 1.061 1.00 89.06 92 THR A C 1
ATOM 721 O O . THR A 1 92 ? -5.703 -9.058 0.042 1.00 89.06 92 THR A O 1
ATOM 724 N N . TRP A 1 93 ? -4.036 -8.034 1.144 1.00 89.25 93 TRP A N 1
ATOM 725 C CA . TRP A 1 93 ? -3.054 -8.196 0.079 1.00 89.25 93 TRP A CA 1
ATOM 726 C C . TRP A 1 93 ? -2.416 -9.584 0.122 1.00 89.25 93 TRP A C 1
ATOM 728 O O . TRP A 1 93 ? -2.009 -10.057 1.182 1.00 89.25 93 TRP A O 1
ATOM 738 N N . THR A 1 94 ? -2.270 -10.197 -1.048 1.00 85.56 94 THR A N 1
ATOM 739 C CA . THR A 1 94 ? -1.427 -11.373 -1.246 1.00 85.56 94 THR A CA 1
ATOM 740 C C . THR A 1 94 ? -0.615 -11.194 -2.521 1.00 85.56 94 THR A C 1
ATOM 742 O O . THR A 1 94 ? -1.124 -10.695 -3.528 1.00 85.56 94 THR A O 1
ATOM 745 N N . SER A 1 95 ? 0.657 -11.571 -2.465 1.00 80.00 95 SER A N 1
ATOM 746 C CA . SER A 1 95 ? 1.577 -11.491 -3.595 1.00 80.00 95 SER A CA 1
ATOM 747 C C . SER A 1 95 ? 2.342 -12.788 -3.735 1.00 80.00 95 SER A C 1
ATOM 749 O O . SER A 1 95 ? 2.831 -13.341 -2.749 1.00 80.00 95 SER A O 1
ATOM 751 N N . ILE A 1 96 ? 2.489 -13.220 -4.977 1.00 77.25 96 ILE A N 1
ATOM 752 C CA . ILE A 1 96 ? 3.307 -14.362 -5.354 1.00 77.25 96 ILE A CA 1
ATOM 753 C C . ILE A 1 96 ? 4.493 -13.813 -6.156 1.00 77.25 96 ILE A C 1
ATOM 755 O O . ILE A 1 96 ? 4.255 -13.050 -7.095 1.00 77.25 96 ILE A O 1
ATOM 759 N N . PRO A 1 97 ? 5.750 -14.139 -5.800 1.00 72.06 97 PRO A N 1
ATOM 760 C CA . PRO A 1 97 ? 6.902 -13.729 -6.593 1.00 72.06 97 PRO A CA 1
ATOM 761 C C . PRO A 1 97 ? 6.785 -14.260 -8.031 1.00 72.06 97 PRO A C 1
ATOM 763 O O . PRO A 1 97 ? 6.387 -15.415 -8.196 1.00 72.06 97 PRO A O 1
ATOM 766 N N . PRO A 1 98 ? 7.197 -13.496 -9.060 1.00 67.50 98 PRO A N 1
ATOM 767 C CA . PRO A 1 98 ? 7.073 -13.918 -10.460 1.00 67.50 98 PRO A CA 1
ATOM 768 C C . PRO A 1 98 ? 7.785 -15.229 -10.796 1.00 67.50 98 PRO A C 1
ATOM 770 O O . PRO A 1 98 ? 7.429 -15.898 -11.761 1.00 67.50 98 PRO A O 1
ATOM 773 N N . GLU A 1 99 ? 8.789 -15.598 -10.003 1.00 69.50 99 GLU A N 1
ATOM 774 C CA . GLU A 1 99 ? 9.568 -16.824 -10.183 1.00 69.50 99 GLU A CA 1
ATOM 775 C C . GLU A 1 99 ? 8.793 -18.090 -9.793 1.00 69.50 99 GLU A C 1
ATOM 777 O O . GLU A 1 99 ? 9.160 -19.197 -10.191 1.00 69.50 99 GLU A O 1
ATOM 782 N N . LEU A 1 100 ? 7.696 -17.944 -9.040 1.00 64.44 100 LEU A N 1
ATOM 783 C CA . LEU A 1 100 ? 6.831 -19.058 -8.687 1.00 64.44 100 LEU A CA 1
ATOM 784 C C . LEU A 1 100 ? 5.944 -19.421 -9.886 1.00 64.44 100 LEU A C 1
ATOM 786 O O . LEU A 1 100 ? 4.941 -18.766 -10.175 1.00 64.44 100 LEU A O 1
ATOM 790 N N . GLN A 1 101 ? 6.311 -20.493 -10.585 1.00 58.12 101 GLN A N 1
ATOM 791 C CA . GLN A 1 101 ? 5.514 -21.019 -11.690 1.00 58.12 101 GLN A CA 1
ATOM 792 C C . GLN A 1 101 ? 4.225 -21.674 -11.164 1.00 58.12 101 GLN A C 1
ATOM 794 O O . GLN A 1 101 ? 4.262 -22.362 -10.138 1.00 58.12 101 GLN A O 1
ATOM 799 N N . PRO A 1 102 ? 3.080 -21.517 -11.854 1.00 62.03 102 PRO A N 1
ATOM 800 C CA . PRO A 1 102 ? 1.886 -22.277 -11.519 1.00 62.03 102 PRO A CA 1
ATOM 801 C C . PRO A 1 102 ? 2.178 -23.773 -11.670 1.00 62.03 102 PRO A C 1
ATOM 803 O O . PRO A 1 102 ? 2.721 -24.211 -12.684 1.00 62.03 102 PRO A O 1
ATOM 806 N N . ILE A 1 103 ? 1.798 -24.571 -10.670 1.00 61.09 103 ILE A N 1
ATOM 807 C CA . ILE A 1 103 ? 1.814 -26.031 -10.790 1.00 61.09 103 ILE A CA 1
ATOM 808 C C . ILE A 1 103 ? 0.701 -26.406 -11.771 1.00 61.09 103 ILE A C 1
ATOM 810 O O . ILE A 1 103 ? -0.455 -26.578 -11.388 1.00 61.09 103 ILE A O 1
ATOM 814 N N . VAL A 1 104 ? 1.041 -26.507 -13.054 1.00 52.28 104 VAL A N 1
ATOM 815 C CA . VAL A 1 104 ? 0.128 -27.011 -14.080 1.00 52.28 104 VAL A CA 1
ATOM 816 C C . VAL A 1 104 ? 0.229 -28.533 -14.062 1.00 52.28 104 VAL A C 1
ATOM 818 O O . VAL A 1 104 ? 1.095 -29.127 -14.701 1.00 52.28 104 VAL A O 1
ATOM 821 N N . SER A 1 105 ? -0.631 -29.191 -13.286 1.00 49.81 105 SER A N 1
ATOM 822 C CA . SER A 1 105 ? -0.833 -30.631 -13.451 1.00 49.81 105 SER A CA 1
ATOM 823 C C . SER A 1 105 ? -1.649 -30.827 -14.727 1.00 49.81 105 SER A C 1
ATOM 825 O O . SER A 1 105 ? -2.866 -30.659 -14.734 1.00 49.81 105 SER A O 1
ATOM 827 N N . TYR A 1 106 ? -0.972 -31.148 -15.832 1.00 46.28 106 TYR A N 1
ATOM 828 C CA . TYR A 1 106 ? -1.638 -31.663 -17.025 1.00 46.28 106 TYR A CA 1
ATOM 829 C C . TYR A 1 106 ? -2.270 -33.010 -16.668 1.00 46.28 106 TYR A C 1
ATOM 831 O O . TYR A 1 106 ? -1.632 -34.059 -16.758 1.00 46.28 106 TYR A O 1
ATOM 839 N N . TYR A 1 107 ? -3.541 -33.000 -16.270 1.00 44.56 107 TYR A N 1
ATOM 840 C CA . TYR A 1 107 ? -4.369 -34.188 -16.389 1.00 44.56 107 TYR A CA 1
ATOM 841 C C . TYR A 1 107 ? -4.612 -34.400 -17.882 1.00 44.56 107 TYR A C 1
ATOM 843 O O . TYR A 1 107 ? -5.530 -33.841 -18.474 1.00 44.56 107 TYR A O 1
ATOM 851 N N . SER A 1 108 ? -3.731 -35.178 -18.511 1.00 45.28 108 SER A N 1
ATOM 852 C CA . SER A 1 108 ? -4.005 -35.802 -19.799 1.00 45.28 108 SER A CA 1
ATOM 853 C C . SER A 1 108 ? -5.254 -36.665 -19.621 1.00 45.28 108 SER A C 1
ATOM 855 O O . SER A 1 108 ? -5.149 -37.796 -19.144 1.00 45.28 108 SER A O 1
ATOM 857 N N . CYS A 1 109 ? -6.427 -36.154 -20.000 1.00 43.34 109 CYS A N 1
ATOM 858 C CA . CYS A 1 109 ? -7.545 -37.014 -20.369 1.00 43.34 109 CYS A CA 1
ATOM 859 C C . CYS A 1 109 ? -7.057 -37.845 -21.559 1.00 43.34 109 CYS A C 1
ATOM 861 O O . CYS A 1 109 ? -6.995 -37.355 -22.683 1.00 43.34 109 CYS A O 1
ATOM 863 N N . ARG A 1 110 ? -6.582 -39.061 -21.280 1.00 41.25 110 ARG A N 1
ATOM 864 C CA . ARG A 1 110 ? -6.432 -40.078 -22.314 1.00 41.25 110 ARG A CA 1
ATOM 865 C C . ARG A 1 110 ? -7.848 -40.515 -2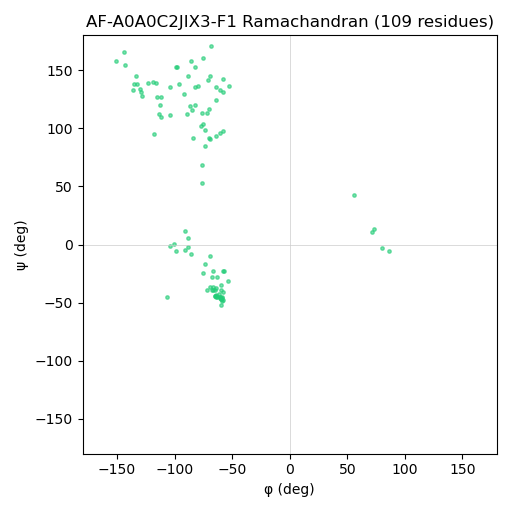2.670 1.00 41.25 110 ARG A C 1
ATOM 867 O O . ARG A 1 110 ? -8.534 -41.053 -21.802 1.00 41.25 110 ARG A O 1
ATOM 874 N N . GLU A 1 111 ? -8.262 -40.197 -23.892 1.00 45.97 111 GLU A N 1
ATOM 875 C CA . GLU A 1 111 ? -9.340 -40.912 -24.583 1.00 45.97 111 GLU A CA 1
ATOM 876 C C . GLU A 1 111 ? -8.947 -42.377 -24.817 1.00 45.97 111 GLU A C 1
ATOM 878 O O . GLU A 1 111 ? -7.730 -42.648 -24.992 1.00 45.97 111 GLU A O 1
#

Secondary structure (DSSP, 8-state):
-TTSPPPSTT----HHHHHH-S--S-EEEEEE---TTSTT-TT-EEEEEHHHHHHHHHHHHHHHTTS---EE--SSHHHHHHHHHHHHTTPPP-EE-TT------------

Foldseek 3Di:
DPPDDDPPPPDDDFPLVVLLPDQDQAWNDWWQDCDPPDPPRHRDTDIDGSNRLVVLLVVVLVVCVVDDDDDEDAPGVVVVSSCSSCSNVVHDDDYDYNPDDPPPPPPPPDD

Sequence (111 aa):
MDEIPKWFEGITLNYAENMLHPKVETLAIVSESSIFMIPDEYGQKFTLSHQKLYENVSKLAFAFKSYGIAANLPNDYRSVVAMLACSSLGATWTSIPPELQPIVSYYSCRE

Organism: Thelohanellus kitauei (NCBI:txid669202)

InterPro domains:
  IPR042099 ANL, N-terminal domain [G3DSA:3.40.50.12780] (1-104)